Protein AF-A0A7S2Y1M1-F1 (afdb_monomer)

Radius of gyration: 18.77 Å; Cα contacts (8 Å, |Δi|>4): 263; chains: 1; bounding box: 47×34×62 Å

Mean predicted aligned error: 10.6 Å

Solvent-accessible surface area (backbone atoms only — not comparable to full-atom values): 10071 Å² total; per-residue (Å²): 140,79,82,76,74,87,80,78,76,49,44,33,47,32,39,37,34,36,53,60,85,76,86,71,90,69,83,86,76,91,88,81,91,72,89,87,72,84,77,73,76,79,65,56,39,70,57,46,34,47,76,72,72,48,76,71,36,80,57,81,76,67,94,59,103,61,65,58,65,49,76,59,93,54,36,36,40,38,42,68,35,59,33,46,47,77,94,50,70,66,72,77,62,32,30,80,76,73,31,50,64,67,54,40,16,54,36,26,33,36,22,41,38,49,48,50,21,42,47,25,69,76,61,73,40,60,66,42,55,56,29,38,53,38,46,43,78,37,77,51,54,44,89,90,69,80,59,57,70,63,20,47,38,26,25,49,53,50,35,30,73,49,52,40,79,32,27,54,58,48,113

InterPro domains:
  IPR013813 Endoribonuclease L-PSP/chorismate mutase-like [PF14588] (46-171)
  IPR013813 Endoribonuclease L-PSP/chorismate mutase-like [PTHR43760] (35-171)
  IPR013813 Endoribonuclease L-PSP/chorismate mutase-like [cd02199] (51-171)
  IPR035959 RutC-like superfamily [G3DSA:3.30.1330.40] (36-171)
  IPR035959 RutC-like superfamily [SSF55298] (44-171)

Organism: NCBI:txid94617

Secondary structure (DSSP, 8-state):
-------------EEEEEEPPPPP-PPP-----PPP--------HHHHHHHTT--PPPPPPPSSS--SEEEETTEEEEPP-----TTS------BTTTB-HHHHHHHHHHHHHHHHHHHHHHHS-GGGEEEEEEEE----B-TT---HHHHHHHHHHHHHHHHGGGG--B-

Nearest PDB structures (foldseek):
  2otm-assembly1_C  TM=9.616E-01  e=6.489E-10  Shewanella oneidensis MR-1
  9bk9-assembly1_B  TM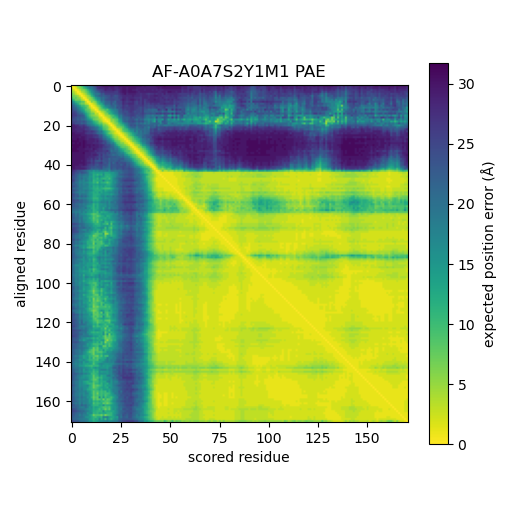=9.249E-01  e=2.425E-07  Pseudomonas aeruginosa
  9bkb-assembly1_C  TM=8.592E-01  e=9.880E-07  Acinetobacter baylyi
  9bki-assembly3_G-3  TM=8.666E-01  e=1.610E-06  Acinetobacter baylyi
  9bki-assembly3_H-4  TM=8.554E-01  e=2.966E-06  Acinetobacter baylyi

Sequence (171 aa):
PASVPLRFLILSIGFTAALAFLPQPIKKVAGRLFPSKVVRKSHNTEQRIAELGYELPPAVSPKGNYVLCTRSGNLVFTAGHIPKPADGDLMVGKIGADLTQEDGYKAAQIVALNLLSTLKAELGSLDRIKRIVKVVGFVNCVDGFAAQPAVINGASDLFVEILGERGVHAR

Foldseek 3Di:
DDDPPPQDDDFFWKWKFFFDDDDDDDDDDDDDDDDDDPPPPPDQLQVLCVVVVHDQAAADADPDPDGQWDDDDRIIIGTTFFQDANPDDGDTDADPPPDDLVRLLNRLLSRLSNNCNNVCVVPVGPSRGQATEAIDTDHRYDPPDDCVVSSNVSNQVNLCSRVPPRSDYHD

Structure (mmCIF, N/CA/C/O backbone):
data_AF-A0A7S2Y1M1-F1
#
_entry.id   AF-A0A7S2Y1M1-F1
#
loop_
_atom_site.group_PDB
_atom_site.id
_atom_site.type_symbol
_atom_site.label_atom_id
_atom_site.label_alt_id
_atom_site.label_comp_id
_atom_site.label_asym_id
_atom_site.label_entity_id
_atom_site.label_seq_id
_atom_site.pdbx_PDB_ins_code
_atom_site.Cartn_x
_atom_site.Cartn_y
_atom_site.Cartn_z
_atom_site.occupancy
_atom_site.B_iso_or_equiv
_atom_site.auth_seq_id
_atom_site.auth_comp_id
_atom_site.auth_asym_id
_atom_site.auth_atom_id
_atom_site.pdbx_PDB_model_num
ATOM 1 N N . PRO A 1 1 ? 1.498 18.446 -33.263 1.00 40.72 1 PRO A N 1
ATOM 2 C CA . PRO A 1 1 ? 2.769 18.047 -32.606 1.00 40.72 1 PRO A CA 1
ATOM 3 C C . PRO A 1 1 ? 2.870 18.697 -31.208 1.00 40.72 1 PRO A C 1
ATOM 5 O O . PRO A 1 1 ? 2.914 19.912 -31.123 1.00 40.72 1 PRO A O 1
ATOM 8 N N . ALA A 1 2 ? 2.794 18.017 -30.068 1.00 34.88 2 ALA A N 1
ATOM 9 C CA . ALA A 1 2 ? 3.067 16.629 -29.747 1.00 34.88 2 ALA A CA 1
ATOM 10 C C . ALA A 1 2 ? 1.882 16.007 -28.991 1.00 34.88 2 ALA A C 1
ATOM 12 O O . ALA A 1 2 ? 1.391 16.547 -28.003 1.00 34.88 2 ALA A O 1
ATOM 13 N N . SER A 1 3 ? 1.433 14.853 -29.474 1.00 34.34 3 SER A N 1
ATOM 14 C CA . SER A 1 3 ? 0.600 13.925 -28.724 1.00 34.34 3 SER A CA 1
ATOM 15 C C . SER A 1 3 ? 1.407 13.421 -27.529 1.00 34.34 3 SER A C 1
ATOM 17 O O . SER A 1 3 ? 2.339 12.635 -27.703 1.00 34.34 3 SER A O 1
ATOM 19 N N . VAL A 1 4 ? 1.070 13.874 -26.323 1.00 33.56 4 VAL A N 1
ATOM 20 C CA . VAL A 1 4 ? 1.501 13.204 -25.093 1.00 33.56 4 VAL A CA 1
ATOM 21 C C . VAL A 1 4 ? 0.949 11.777 -25.180 1.00 33.56 4 VAL A C 1
ATOM 23 O O . VAL A 1 4 ? -0.275 11.626 -25.235 1.00 33.56 4 VAL A O 1
ATOM 26 N N . PRO A 1 5 ? 1.781 10.721 -25.268 1.00 34.06 5 PRO A N 1
ATOM 27 C CA . PRO A 1 5 ? 1.247 9.376 -25.249 1.00 34.06 5 PRO A CA 1
ATOM 28 C C . PRO A 1 5 ? 0.637 9.175 -23.868 1.00 34.06 5 PRO A C 1
ATOM 30 O O . PRO A 1 5 ? 1.255 9.470 -22.844 1.00 34.06 5 PRO A O 1
ATOM 33 N N . LEU A 1 6 ? -0.604 8.716 -23.870 1.00 26.31 6 LEU A N 1
ATOM 34 C CA . LEU A 1 6 ? -1.419 8.430 -22.708 1.00 26.31 6 LEU A CA 1
ATOM 35 C C . LEU A 1 6 ? -0.760 7.303 -21.878 1.00 26.31 6 LEU A C 1
ATOM 37 O O . LEU A 1 6 ? -1.120 6.136 -21.977 1.00 26.31 6 LEU A O 1
ATOM 41 N N . ARG A 1 7 ? 0.266 7.644 -21.089 1.00 26.91 7 ARG A N 1
ATOM 42 C CA . ARG A 1 7 ? 0.971 6.763 -20.147 1.00 26.91 7 ARG A CA 1
ATOM 43 C C . ARG A 1 7 ? 0.151 6.662 -18.859 1.00 26.91 7 ARG A C 1
ATOM 45 O O . ARG A 1 7 ? 0.539 7.202 -17.826 1.00 26.91 7 ARG A O 1
ATOM 52 N N . PHE A 1 8 ? -1.017 6.021 -18.915 1.00 23.31 8 PHE A N 1
ATOM 53 C CA . PHE A 1 8 ? -1.785 5.754 -17.699 1.00 23.31 8 PHE A CA 1
ATOM 54 C C . PHE A 1 8 ? -1.241 4.525 -16.970 1.00 23.31 8 PHE A C 1
ATOM 56 O O . PHE A 1 8 ? -1.414 3.380 -17.375 1.00 23.31 8 PHE A O 1
ATOM 63 N N . LEU A 1 9 ? -0.578 4.828 -15.860 1.00 28.33 9 LEU A N 1
ATOM 64 C CA . LEU A 1 9 ? -0.310 3.967 -14.722 1.00 28.33 9 LEU A CA 1
ATOM 65 C C . LEU A 1 9 ? -1.634 3.594 -14.045 1.00 28.33 9 LEU A C 1
ATOM 67 O O . LEU A 1 9 ? -2.343 4.474 -13.559 1.00 28.33 9 LEU A O 1
ATOM 71 N N . ILE A 1 10 ? -1.934 2.304 -13.939 1.00 29.47 10 ILE A N 1
ATOM 72 C CA . ILE A 1 10 ? -2.860 1.809 -12.922 1.00 29.47 10 ILE A CA 1
ATOM 73 C C . ILE A 1 10 ? -2.191 0.604 -12.269 1.00 29.47 10 ILE A C 1
ATOM 75 O O . ILE A 1 10 ? -2.344 -0.519 -12.727 1.00 29.47 10 ILE A O 1
ATOM 79 N N . LEU A 1 11 ? -1.446 0.859 -11.193 1.00 33.47 11 LEU A N 1
ATOM 80 C CA . LEU A 1 11 ? -1.580 0.040 -9.995 1.00 33.47 11 LEU A CA 1
ATOM 81 C C . LEU A 1 11 ? -2.725 0.691 -9.243 1.00 33.47 11 LEU A C 1
ATOM 83 O O . LEU A 1 11 ? -2.571 1.790 -8.740 1.00 33.47 11 LEU A O 1
ATOM 87 N N . SER A 1 12 ? -3.910 0.091 -9.306 1.00 34.44 12 SER A N 1
ATOM 88 C CA . SER A 1 12 ? -5.048 0.472 -8.473 1.00 34.44 12 SER A CA 1
ATOM 89 C C . SER A 1 12 ? -5.216 -0.651 -7.483 1.00 34.44 12 SER A C 1
ATOM 91 O O . SER A 1 12 ? -5.831 -1.661 -7.816 1.00 34.44 12 SER A O 1
ATOM 93 N N . ILE A 1 13 ? -4.679 -0.487 -6.278 1.00 47.31 13 ILE A N 1
ATOM 94 C CA . ILE A 1 13 ? -5.071 -1.394 -5.214 1.00 47.31 13 ILE A CA 1
ATOM 95 C C . ILE A 1 13 ? -6.446 -0.981 -4.698 1.00 47.31 13 ILE A C 1
ATOM 97 O O . ILE A 1 13 ? -6.589 0.026 -4.012 1.00 47.31 13 ILE A O 1
ATOM 101 N N . GLY A 1 14 ? -7.469 -1.730 -5.110 1.00 37.47 14 GLY A N 1
ATOM 102 C CA . GLY A 1 14 ? -8.800 -1.670 -4.516 1.00 37.47 14 GLY A CA 1
ATOM 103 C C . GLY A 1 14 ? -8.844 -2.625 -3.330 1.00 37.47 14 GLY A C 1
ATOM 104 O O . GLY A 1 14 ? -8.426 -3.780 -3.449 1.00 37.47 14 GLY A O 1
ATOM 105 N N . PHE A 1 15 ? -9.311 -2.149 -2.183 1.00 45.22 15 PHE A N 1
ATOM 106 C CA . PHE A 1 15 ? -9.316 -2.908 -0.944 1.00 45.22 15 PHE A CA 1
ATOM 107 C C . PHE A 1 15 ? -10.711 -2.924 -0.309 1.00 45.22 15 PHE A C 1
ATOM 109 O O . PHE A 1 15 ? -11.441 -1.935 -0.340 1.00 45.22 15 PHE A O 1
ATOM 116 N N . THR A 1 16 ? -11.089 -4.075 0.258 1.00 47.44 16 THR A N 1
ATOM 117 C CA . THR A 1 16 ? -12.318 -4.250 1.047 1.00 47.44 16 THR A CA 1
ATOM 118 C C . THR A 1 16 ? -11.988 -4.566 2.513 1.00 47.44 16 THR A C 1
ATOM 120 O O . THR A 1 16 ? -11.499 -5.658 2.814 1.00 47.44 16 THR A O 1
ATOM 123 N N . ALA A 1 17 ? -12.276 -3.641 3.435 1.00 54.66 17 ALA A N 1
ATOM 124 C CA . ALA A 1 17 ? -12.002 -3.767 4.875 1.00 54.66 17 ALA A CA 1
ATOM 125 C C . ALA A 1 17 ? -13.250 -4.122 5.677 1.00 54.66 17 ALA A C 1
ATOM 127 O O . ALA A 1 17 ? -14.272 -3.466 5.515 1.00 54.66 17 ALA A O 1
ATOM 128 N N . ALA A 1 18 ? -13.163 -5.071 6.613 1.00 57.50 18 ALA A N 1
ATOM 129 C CA . ALA A 1 18 ? -14.230 -5.288 7.594 1.00 57.50 18 ALA A CA 1
ATOM 130 C C . ALA A 1 18 ? -13.991 -4.456 8.869 1.00 57.50 18 ALA A C 1
ATOM 132 O O . ALA A 1 18 ? -12.878 -4.450 9.395 1.00 57.50 18 ALA A O 1
ATOM 133 N N . LEU A 1 19 ? -15.027 -3.807 9.411 1.00 57.78 19 LEU A N 1
ATOM 134 C CA . LEU A 1 19 ? -14.937 -2.964 10.614 1.00 57.78 19 LEU A CA 1
ATOM 135 C C . LEU A 1 19 ? -15.310 -3.680 11.919 1.00 57.78 19 LEU A C 1
ATOM 137 O O . LEU A 1 19 ? -16.156 -4.579 11.947 1.00 57.78 19 LEU A O 1
ATOM 141 N N . ALA A 1 20 ? -14.712 -3.234 13.029 1.00 43.06 20 ALA A N 1
ATOM 142 C CA . ALA A 1 20 ? -15.103 -3.624 14.383 1.00 43.06 20 ALA A CA 1
ATOM 143 C C . ALA A 1 20 ? -16.352 -2.852 14.867 1.00 43.06 20 ALA A C 1
ATOM 145 O O . ALA A 1 20 ? -16.404 -1.623 14.809 1.00 43.06 20 ALA A O 1
ATOM 146 N N . PHE A 1 21 ? -17.354 -3.567 15.390 1.00 49.38 21 PHE A N 1
ATOM 147 C CA . PHE A 1 21 ? -18.544 -2.975 16.019 1.00 49.38 21 PHE A CA 1
ATOM 148 C C . PHE A 1 21 ? -18.183 -2.252 17.334 1.00 49.38 21 PHE A C 1
ATOM 150 O O . PHE A 1 21 ? -17.441 -2.786 18.164 1.00 49.38 21 PHE A O 1
ATOM 157 N N . LEU A 1 22 ? -18.761 -1.069 17.558 1.00 39.59 22 LEU A N 1
ATOM 158 C CA . LEU A 1 22 ? -19.158 -0.621 18.897 1.00 39.59 22 LEU A CA 1
ATOM 159 C C . LEU A 1 22 ? -20.648 -0.969 19.027 1.00 39.59 22 LEU A C 1
ATOM 161 O O . LEU A 1 22 ? -21.407 -0.621 18.118 1.00 39.59 22 LEU A O 1
ATOM 165 N N . PRO A 1 23 ? -21.081 -1.697 20.070 1.00 40.09 23 PRO A N 1
ATOM 166 C CA . PRO A 1 23 ? -22.482 -2.065 20.203 1.00 40.09 23 PRO A CA 1
ATOM 167 C C . PRO A 1 23 ? -23.319 -0.795 20.395 1.00 40.09 23 PRO A C 1
ATOM 169 O O . PRO A 1 23 ? -23.141 -0.069 21.368 1.00 40.09 23 PRO A O 1
ATOM 172 N N . GLN A 1 24 ? -24.228 -0.524 19.459 1.00 45.19 24 GLN A N 1
ATOM 173 C CA . GLN A 1 24 ? -25.353 0.374 19.716 1.00 45.19 24 GLN A CA 1
ATOM 174 C C . GLN A 1 24 ? -26.271 -0.308 20.745 1.00 45.19 24 GLN A C 1
ATOM 176 O O . GLN A 1 24 ? -26.409 -1.535 20.686 1.00 45.19 24 GLN A O 1
ATOM 181 N N . PRO A 1 25 ? -2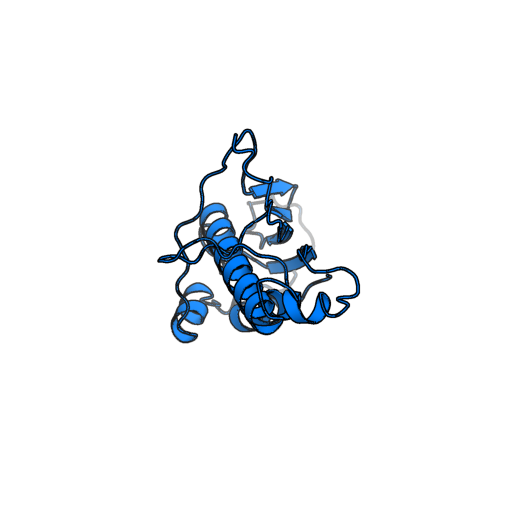6.883 0.422 21.694 1.00 36.00 25 PRO A N 1
ATOM 182 C CA . PRO A 1 25 ? -27.751 -0.183 22.694 1.00 36.00 25 PRO A CA 1
ATOM 183 C C . PRO A 1 25 ? -29.000 -0.761 22.017 1.00 36.00 25 PRO A C 1
ATOM 185 O O . PRO A 1 25 ? -29.947 -0.055 21.681 1.00 36.00 25 PRO A O 1
ATOM 188 N N . ILE A 1 26 ? -28.993 -2.075 21.813 1.00 43.19 26 ILE A N 1
ATOM 189 C CA . ILE A 1 26 ? -30.169 -2.846 21.417 1.00 43.19 26 ILE A CA 1
ATOM 190 C C . ILE A 1 26 ? -31.080 -2.913 22.647 1.00 43.19 26 ILE A C 1
ATOM 192 O O . ILE A 1 26 ? -30.646 -3.338 23.722 1.00 43.19 26 ILE A O 1
ATOM 196 N N . LYS A 1 27 ? -32.342 -2.485 22.508 1.00 40.16 27 LYS A N 1
ATOM 197 C CA . LYS A 1 27 ? -33.370 -2.701 23.537 1.00 40.16 27 LYS A CA 1
ATOM 198 C C . LYS A 1 27 ? -33.411 -4.199 23.864 1.00 40.16 27 LYS A C 1
ATOM 200 O O . LYS A 1 27 ? -33.628 -5.016 22.975 1.00 40.16 27 LYS A O 1
ATOM 205 N N . LYS A 1 28 ? -33.138 -4.537 25.130 1.00 35.72 28 LYS A N 1
ATOM 206 C CA . LYS A 1 28 ? -33.059 -5.909 25.655 1.00 35.72 28 LYS A CA 1
ATOM 207 C C . LYS A 1 28 ? -34.245 -6.756 25.179 1.00 35.72 28 LYS A C 1
ATOM 209 O O . LYS A 1 28 ? -35.377 -6.490 25.565 1.00 35.72 28 LYS A O 1
ATOM 214 N N . VAL A 1 29 ? -33.947 -7.836 24.464 1.00 40.50 29 VAL A N 1
ATOM 215 C CA . VAL A 1 29 ? -34.745 -9.066 24.510 1.00 40.50 29 VAL A CA 1
ATOM 216 C C . VAL A 1 29 ? -33.895 -10.090 25.254 1.00 40.50 29 VAL A C 1
ATOM 218 O O . VAL A 1 29 ? -32.714 -10.272 24.957 1.00 40.50 29 VAL A O 1
ATOM 221 N N . ALA A 1 30 ? -34.463 -10.653 26.316 1.00 41.38 30 ALA A N 1
ATOM 222 C CA . ALA A 1 30 ? -33.776 -11.532 27.248 1.00 41.38 30 ALA A CA 1
ATOM 223 C C . ALA A 1 30 ? -33.386 -12.868 26.590 1.00 41.38 30 ALA A C 1
ATOM 225 O O . ALA A 1 30 ? -34.207 -13.473 25.909 1.00 41.38 30 ALA A O 1
ATOM 226 N N . GLY A 1 31 ? -32.172 -13.362 26.868 1.00 33.78 31 GLY A N 1
ATOM 227 C CA . GLY A 1 31 ? -31.867 -14.793 26.742 1.00 33.78 31 GLY A CA 1
ATOM 228 C C . GLY A 1 31 ? -30.531 -15.172 26.096 1.00 33.78 31 GLY A C 1
ATOM 229 O O . GLY A 1 31 ? -30.501 -15.565 24.939 1.00 33.78 31 GLY A O 1
ATOM 230 N N . ARG A 1 32 ? -29.461 -15.137 26.903 1.00 35.19 32 ARG A N 1
ATOM 231 C CA . ARG A 1 32 ? -28.294 -16.051 27.004 1.00 35.19 32 ARG A CA 1
ATOM 232 C C . ARG A 1 32 ? -27.016 -15.263 27.260 1.00 35.19 32 ARG A C 1
ATOM 234 O O . ARG A 1 32 ? -26.582 -14.432 26.470 1.00 35.19 32 ARG A O 1
ATOM 241 N N . LEU A 1 33 ? -26.449 -15.545 28.425 1.00 35.12 33 LEU A N 1
ATOM 242 C CA . LEU A 1 33 ? -25.244 -14.948 28.965 1.00 35.12 33 LEU A CA 1
ATOM 243 C C . LEU A 1 33 ? -24.033 -15.522 28.211 1.00 35.12 33 LEU A C 1
ATOM 245 O O . LEU A 1 33 ? -23.605 -16.638 28.488 1.00 35.12 33 LEU A O 1
ATOM 249 N N . PHE A 1 34 ? -23.492 -14.780 27.245 1.00 35.28 34 PHE A N 1
ATOM 250 C CA . PHE A 1 34 ? -22.120 -15.010 26.787 1.00 35.28 34 PHE A CA 1
ATOM 251 C C . PHE A 1 34 ? -21.178 -14.257 27.732 1.00 35.28 34 PHE A C 1
ATOM 253 O O . PHE A 1 34 ? -21.401 -13.063 27.960 1.00 35.28 34 PHE A O 1
ATOM 260 N N . PRO A 1 35 ? -20.160 -14.913 28.319 1.00 37.44 35 PRO A N 1
ATOM 261 C CA . PRO A 1 35 ? -19.287 -14.256 29.271 1.00 37.44 35 PRO A CA 1
ATOM 262 C C . PRO A 1 35 ? -18.524 -13.120 28.588 1.00 37.44 35 PRO A C 1
ATOM 264 O O . PRO A 1 35 ? -17.846 -13.270 27.572 1.00 37.44 35 PRO A O 1
ATOM 267 N N . SER A 1 36 ? -18.698 -11.950 29.186 1.00 47.59 36 SER A N 1
ATOM 268 C CA . SER A 1 36 ? -18.055 -10.687 28.886 1.00 47.59 36 SER A CA 1
ATOM 269 C C . SER A 1 36 ? -16.563 -10.725 29.210 1.00 47.59 36 SER A C 1
ATOM 271 O O . SER A 1 36 ? -16.205 -10.954 30.364 1.00 47.59 36 SER A O 1
ATOM 273 N N . LYS A 1 37 ? -15.735 -10.418 28.205 1.00 37.81 37 LYS A N 1
ATOM 274 C CA . LYS A 1 37 ? -14.516 -9.578 28.236 1.00 37.81 37 LYS A CA 1
ATOM 275 C C . LYS A 1 37 ? -13.613 -9.999 27.077 1.00 37.81 37 LYS A C 1
ATOM 277 O O . LYS A 1 37 ? -12.641 -10.723 27.252 1.00 37.81 37 LYS A O 1
ATOM 282 N N . VAL A 1 38 ? -13.898 -9.485 25.880 1.00 43.75 38 VAL A N 1
ATOM 283 C CA . VAL A 1 38 ? -12.810 -9.305 24.914 1.00 43.75 38 VAL A CA 1
ATOM 284 C C . VAL A 1 38 ? -12.010 -8.125 25.442 1.00 43.75 38 VAL A C 1
ATOM 286 O O . VAL A 1 38 ? -12.390 -6.971 25.249 1.00 43.75 38 VAL A O 1
ATOM 289 N N . VAL A 1 39 ? -10.937 -8.417 26.172 1.00 39.09 39 VAL A N 1
ATOM 290 C CA . VAL A 1 39 ? -9.874 -7.441 26.393 1.00 39.09 39 VAL A CA 1
ATOM 291 C C . VAL A 1 39 ? -9.346 -7.116 25.000 1.00 39.09 39 VAL A C 1
ATOM 293 O O . VAL A 1 39 ? -8.621 -7.906 24.400 1.00 39.09 39 VAL A O 1
ATOM 296 N N . ARG A 1 40 ? -9.784 -5.991 24.423 1.00 46.94 40 ARG A N 1
ATOM 297 C CA . ARG A 1 40 ? -9.142 -5.451 23.227 1.00 46.94 40 ARG A CA 1
ATOM 298 C C . AR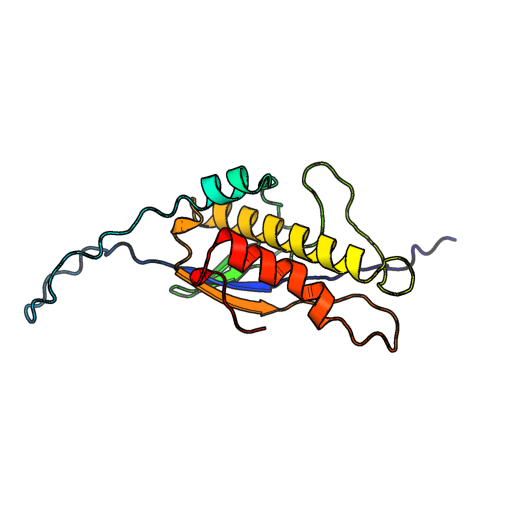G A 1 40 ? -7.734 -5.086 23.666 1.00 46.94 40 ARG A C 1
ATOM 300 O O . ARG A 1 40 ? -7.548 -4.058 24.306 1.00 46.94 40 ARG A O 1
ATOM 307 N N . LYS A 1 41 ? -6.752 -5.933 23.353 1.00 44.94 41 LYS A N 1
ATOM 308 C CA . LYS A 1 41 ? -5.363 -5.487 23.283 1.00 44.94 41 LYS A CA 1
ATOM 309 C C . LYS A 1 41 ? -5.407 -4.274 22.351 1.00 44.94 41 LYS A C 1
ATOM 311 O O . LYS A 1 41 ? -5.840 -4.426 21.204 1.00 44.94 41 LYS A O 1
ATOM 316 N N . SER A 1 42 ? -5.123 -3.077 22.863 1.00 53.19 42 SER A N 1
ATOM 317 C CA . SER A 1 42 ? -5.001 -1.902 22.009 1.00 53.19 42 SER A CA 1
ATOM 318 C C . SER A 1 42 ? -3.797 -2.176 21.126 1.00 53.19 42 SER A C 1
ATOM 320 O O . SER A 1 42 ? -2.650 -2.078 21.555 1.00 53.19 42 SER A O 1
ATOM 322 N N . HIS A 1 43 ? -4.067 -2.643 19.916 1.00 65.81 43 HIS 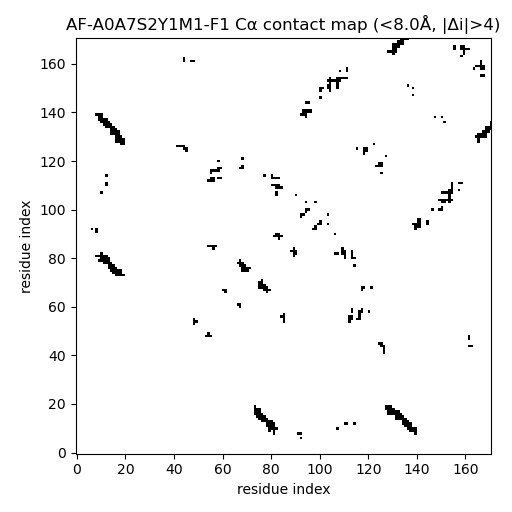A N 1
ATOM 323 C CA . HIS A 1 43 ? -3.101 -2.493 18.851 1.00 65.81 43 HIS A CA 1
ATOM 324 C C . HIS A 1 43 ? -2.974 -0.980 18.704 1.00 65.81 43 HIS A C 1
ATOM 326 O O . HIS A 1 43 ? -3.988 -0.305 18.794 1.00 65.81 43 HIS A O 1
ATOM 332 N N . ASN A 1 44 ? -1.764 -0.445 18.650 1.00 86.12 44 ASN A N 1
ATOM 333 C CA . ASN A 1 44 ? -1.570 0.939 18.248 1.00 86.12 44 ASN A CA 1
ATOM 334 C C . ASN A 1 44 ? -0.959 0.850 16.858 1.00 86.12 44 ASN A C 1
ATOM 336 O O . ASN A 1 44 ? 0.261 0.815 16.702 1.00 86.12 44 ASN A O 1
ATOM 340 N N . THR A 1 45 ? -1.823 0.632 15.865 1.00 93.25 45 THR A N 1
ATOM 341 C CA . THR A 1 45 ? -1.385 0.372 14.489 1.00 93.25 45 THR A CA 1
ATOM 342 C C . THR A 1 45 ? -0.552 1.544 13.966 1.00 93.25 45 THR A C 1
ATOM 344 O O . THR A 1 45 ? 0.479 1.345 13.336 1.00 93.25 45 THR A O 1
ATOM 347 N N . GLU A 1 46 ? -0.948 2.772 14.284 1.00 92.94 46 GLU A N 1
ATOM 348 C CA . GLU A 1 46 ? -0.232 3.993 13.936 1.00 92.94 46 GLU A CA 1
ATOM 349 C C . GLU A 1 46 ? 1.158 4.065 14.587 1.00 92.94 46 GLU A C 1
ATOM 351 O O . GLU A 1 46 ? 2.117 4.455 13.925 1.00 92.94 46 GLU A O 1
ATOM 356 N N . GLN A 1 47 ? 1.303 3.638 15.845 1.00 92.75 47 GLN A N 1
ATOM 357 C CA . GLN A 1 47 ? 2.619 3.519 16.481 1.00 92.75 47 GLN A CA 1
ATOM 358 C C . GLN A 1 47 ? 3.478 2.447 15.807 1.00 92.75 47 GLN A C 1
ATOM 360 O O . GLN A 1 47 ? 4.658 2.685 15.575 1.00 92.75 47 GLN A O 1
ATOM 365 N N . ARG A 1 48 ? 2.900 1.297 15.440 1.00 93.50 48 ARG A N 1
ATOM 366 C CA . ARG A 1 48 ? 3.632 0.244 14.720 1.00 93.50 48 ARG A CA 1
ATOM 367 C C . ARG A 1 48 ? 4.185 0.753 13.388 1.00 93.50 48 ARG A C 1
ATOM 369 O O . ARG A 1 48 ? 5.308 0.419 13.035 1.00 93.50 48 ARG A O 1
ATOM 376 N N . ILE A 1 49 ? 3.417 1.571 12.670 1.00 94.06 49 ILE A N 1
ATOM 377 C CA . ILE A 1 49 ? 3.866 2.221 11.429 1.00 94.06 49 ILE A CA 1
ATOM 378 C C . ILE A 1 49 ? 5.096 3.100 11.698 1.00 94.06 49 ILE A C 1
ATOM 380 O O . ILE A 1 49 ? 6.091 2.973 10.989 1.00 94.06 49 ILE A O 1
ATOM 384 N N . ALA A 1 50 ? 5.061 3.915 12.757 1.00 92.94 50 ALA A N 1
ATOM 385 C CA . ALA A 1 50 ? 6.188 4.763 13.142 1.00 92.94 50 ALA A CA 1
ATOM 386 C C . ALA A 1 50 ? 7.423 3.952 13.588 1.00 92.94 50 ALA A C 1
ATOM 388 O O . ALA A 1 50 ? 8.542 4.278 13.205 1.00 92.94 50 ALA A O 1
ATOM 389 N N . GLU A 1 51 ? 7.239 2.867 14.348 1.00 93.25 51 GLU A N 1
ATOM 390 C CA . GLU A 1 51 ? 8.324 1.958 14.766 1.00 93.25 51 GLU A CA 1
ATOM 391 C C . GLU A 1 51 ? 9.011 1.265 13.584 1.00 93.25 51 GLU A C 1
ATOM 393 O O . GLU A 1 51 ? 10.199 0.960 13.649 1.00 93.25 51 GLU A O 1
ATOM 398 N N . LEU A 1 52 ? 8.267 1.020 12.505 1.00 92.94 52 LEU A N 1
ATOM 399 C CA . LEU A 1 52 ? 8.790 0.483 11.249 1.00 92.94 52 LEU A CA 1
ATOM 400 C C . LEU A 1 52 ? 9.486 1.547 10.382 1.00 92.94 52 LEU A C 1
ATOM 402 O O . LEU A 1 52 ? 10.010 1.218 9.322 1.00 92.94 52 LEU A O 1
ATOM 406 N N . GLY A 1 53 ? 9.503 2.810 10.820 1.00 93.50 53 GLY A N 1
ATOM 407 C CA . GLY A 1 53 ? 10.113 3.920 10.089 1.00 93.50 53 GLY A CA 1
ATOM 408 C C . GLY A 1 53 ? 9.275 4.424 8.914 1.00 93.50 53 GLY A C 1
ATOM 409 O O . GLY A 1 53 ? 9.801 5.118 8.047 1.00 93.50 53 GLY A O 1
ATOM 410 N N . TYR A 1 54 ? 7.987 4.079 8.864 1.00 92.44 54 TYR A N 1
ATOM 411 C CA . TYR A 1 54 ? 7.071 4.596 7.856 1.00 92.44 54 TYR A CA 1
ATOM 412 C C . TYR A 1 54 ? 6.329 5.827 8.371 1.00 92.44 54 TYR A C 1
ATOM 414 O O . TYR A 1 54 ? 5.967 5.926 9.544 1.00 92.44 54 TYR A O 1
ATOM 422 N N . GLU A 1 55 ? 6.003 6.723 7.448 1.00 87.94 55 GLU A N 1
ATOM 423 C CA . GLU A 1 55 ? 5.077 7.822 7.685 1.00 87.94 55 GLU A CA 1
ATOM 424 C C . GLU A 1 55 ? 3.832 7.632 6.824 1.00 87.94 55 GLU A C 1
ATOM 426 O O . GLU A 1 55 ? 3.906 7.206 5.668 1.00 87.94 55 GLU A O 1
ATOM 431 N N . LEU A 1 56 ? 2.665 7.932 7.397 1.00 88.38 56 LEU A N 1
ATOM 432 C CA . LEU A 1 56 ? 1.426 7.939 6.632 1.00 88.38 56 LEU A CA 1
ATOM 433 C C . LEU A 1 56 ? 1.320 9.266 5.876 1.00 88.38 56 LEU A C 1
ATOM 435 O O . LEU A 1 56 ? 1.179 10.305 6.528 1.00 88.38 56 LEU A O 1
ATOM 439 N N . PRO A 1 57 ? 1.320 9.255 4.532 1.00 85.75 57 PRO A N 1
ATOM 440 C CA . PRO A 1 57 ? 1.114 10.470 3.761 1.00 85.75 57 PRO A CA 1
ATOM 441 C C . PRO A 1 57 ? -0.259 11.079 4.066 1.00 85.75 57 PRO A C 1
ATOM 443 O O . PRO A 1 57 ? -1.177 10.360 4.484 1.00 85.75 57 PRO A O 1
ATOM 446 N N . PRO A 1 58 ? -0.453 12.385 3.827 1.00 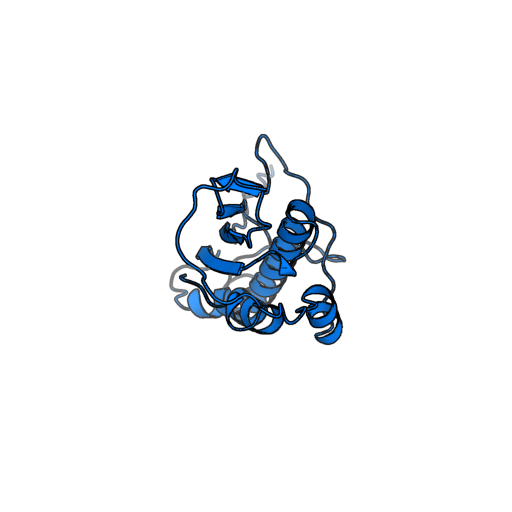83.06 58 PRO A N 1
ATOM 447 C CA . PRO A 1 58 ? -1.780 12.977 3.899 1.00 83.06 58 PRO A CA 1
ATOM 448 C C . PRO A 1 58 ? -2.732 12.242 2.948 1.00 83.06 58 PRO A C 1
ATOM 450 O O . PRO A 1 58 ? -2.361 11.874 1.831 1.00 83.06 58 PRO A O 1
ATOM 453 N N . ALA A 1 59 ? -3.968 12.013 3.398 1.00 78.56 59 ALA A N 1
ATOM 454 C CA . ALA A 1 59 ? -4.975 11.369 2.565 1.00 78.56 59 ALA A CA 1
ATOM 455 C C . ALA A 1 59 ? -5.191 12.187 1.283 1.00 78.56 59 ALA A C 1
ATOM 457 O O . ALA A 1 59 ? -5.325 13.413 1.322 1.00 78.56 59 ALA A O 1
ATOM 458 N N . VAL A 1 60 ? -5.200 11.503 0.139 1.00 77.88 60 VAL A N 1
ATOM 459 C CA . VAL A 1 60 ? -5.427 12.148 -1.157 1.00 77.88 60 VAL A CA 1
ATOM 460 C C . VAL A 1 60 ? -6.875 12.633 -1.264 1.00 77.88 60 VAL A C 1
ATOM 462 O O . VAL A 1 60 ? -7.755 12.137 -0.570 1.00 77.88 60 VAL A O 1
ATOM 465 N N . SER A 1 61 ? -7.135 13.593 -2.151 1.00 78.12 61 SER A N 1
ATOM 466 C CA . SER A 1 61 ? -8.500 13.992 -2.520 1.00 78.12 61 SER A CA 1
ATOM 467 C C . SER A 1 61 ? -8.920 13.301 -3.825 1.00 78.12 61 SER A C 1
ATOM 469 O O . SER A 1 61 ? -8.067 13.083 -4.695 1.00 78.12 61 SER A O 1
ATOM 471 N N . PRO A 1 62 ? -10.212 12.962 -4.008 1.00 82.06 62 PRO A N 1
ATOM 472 C CA . PRO A 1 62 ? -10.704 12.433 -5.277 1.00 82.06 62 PRO A CA 1
ATOM 473 C C . PRO A 1 62 ? -10.420 13.388 -6.445 1.00 82.06 62 PRO A C 1
ATOM 475 O O . PRO A 1 62 ? -10.528 14.604 -6.301 1.00 82.06 62 PRO A O 1
ATOM 478 N N . LYS A 1 63 ? -10.087 12.840 -7.620 1.00 77.81 63 LYS A N 1
ATOM 479 C CA . LYS A 1 63 ? -9.774 13.620 -8.837 1.00 77.81 63 LYS A CA 1
ATOM 480 C C . LYS A 1 63 ? -10.937 13.709 -9.834 1.00 77.81 63 LYS A C 1
ATOM 482 O O . LYS A 1 63 ? -10.737 14.088 -10.983 1.00 77.81 63 LYS A O 1
ATOM 487 N N . GLY A 1 64 ? -12.139 13.318 -9.423 1.00 80.88 64 GLY A N 1
ATOM 488 C CA . GLY A 1 64 ? -13.332 13.299 -10.265 1.00 80.88 64 GLY A CA 1
ATOM 489 C C . GLY A 1 64 ? -14.583 12.990 -9.448 1.00 80.88 64 GLY A C 1
ATOM 490 O O . GLY A 1 64 ? -14.552 13.054 -8.221 1.00 80.88 64 GLY A O 1
ATOM 491 N N . ASN A 1 65 ? -15.668 12.609 -10.125 1.00 88.44 65 ASN A N 1
ATOM 492 C CA . ASN A 1 65 ? -16.965 12.318 -9.502 1.00 88.44 65 ASN A CA 1
ATOM 493 C C . ASN A 1 65 ? -17.001 10.922 -8.855 1.00 88.44 65 ASN A C 1
ATOM 495 O O . ASN A 1 65 ? -17.792 10.062 -9.236 1.00 88.44 65 ASN A O 1
ATOM 499 N N . TYR A 1 66 ? -16.109 10.685 -7.898 1.00 86.50 66 TYR A N 1
ATOM 500 C CA . TYR A 1 66 ? -16.047 9.474 -7.087 1.00 86.50 66 TYR A CA 1
ATOM 501 C C . TYR A 1 66 ? -15.535 9.811 -5.683 1.00 86.50 66 TYR A C 1
ATOM 503 O O . TYR A 1 66 ? -14.985 10.883 -5.448 1.00 86.50 66 TYR A O 1
ATOM 511 N N . VAL A 1 67 ? -15.707 8.885 -4.742 1.00 89.06 67 VAL A N 1
ATOM 512 C CA . VAL A 1 67 ? -15.173 8.990 -3.377 1.00 89.06 67 VAL A CA 1
ATOM 513 C C . VAL A 1 67 ? -14.094 7.938 -3.158 1.00 89.06 67 VAL A C 1
ATOM 515 O O . VAL A 1 67 ? -14.078 6.905 -3.828 1.00 89.06 67 VAL A O 1
ATOM 518 N N . LEU A 1 68 ? -13.178 8.190 -2.226 1.00 89.56 68 LEU A N 1
ATOM 519 C CA . LEU A 1 68 ? -12.073 7.267 -1.955 1.00 89.56 68 LEU A CA 1
ATOM 520 C C . LEU A 1 68 ? -12.480 6.061 -1.120 1.00 89.56 68 LEU A C 1
ATOM 522 O O . LEU A 1 68 ? -11.823 5.030 -1.222 1.00 89.56 68 LEU A O 1
ATOM 526 N N . CYS A 1 69 ? -13.558 6.190 -0.349 1.00 91.00 69 CYS A N 1
ATOM 527 C CA . CYS A 1 69 ? -14.155 5.127 0.440 1.00 91.00 69 CYS A CA 1
ATOM 528 C C . CYS A 1 69 ? -15.671 5.128 0.242 1.00 91.00 69 CYS A C 1
ATOM 530 O O . CYS A 1 69 ? -16.315 6.172 0.306 1.00 91.00 69 CYS A O 1
ATOM 532 N N . THR A 1 70 ? -16.252 3.948 0.048 1.00 90.69 70 THR A N 1
ATOM 533 C CA . THR A 1 70 ? -17.694 3.722 0.212 1.00 90.69 70 THR A CA 1
ATOM 534 C C . THR A 1 70 ? -17.911 2.618 1.230 1.00 90.69 70 THR A C 1
ATOM 536 O O . THR A 1 70 ? -17.080 1.721 1.378 1.00 90.69 70 THR A O 1
ATOM 539 N N . ARG A 1 71 ? -19.030 2.668 1.950 1.00 88.56 71 ARG A N 1
ATOM 540 C CA . ARG A 1 71 ? -19.337 1.694 2.994 1.00 88.56 71 ARG A CA 1
ATOM 541 C C . ARG A 1 71 ? -20.628 0.952 2.687 1.00 88.56 71 ARG A C 1
ATOM 543 O O . ARG A 1 71 ? -21.656 1.572 2.441 1.00 88.56 71 ARG A O 1
ATOM 550 N N . SER A 1 72 ? -20.582 -0.374 2.793 1.00 88.12 72 SER A N 1
ATOM 551 C CA . SER A 1 72 ? -21.761 -1.241 2.763 1.00 88.12 72 SER A CA 1
ATOM 552 C C . SER A 1 72 ? -21.748 -2.150 3.989 1.00 88.12 72 SER A C 1
ATOM 554 O O . SER A 1 72 ? -20.906 -3.040 4.126 1.00 88.12 72 SER A O 1
ATOM 556 N N . GLY A 1 73 ? -22.636 -1.876 4.947 1.00 91.81 73 GLY A N 1
ATOM 557 C CA . GLY A 1 73 ? -22.667 -2.575 6.231 1.00 91.81 73 GLY A CA 1
ATOM 558 C C . GLY A 1 73 ? -21.361 -2.416 7.019 1.00 91.81 73 GLY A C 1
ATOM 559 O O . GLY A 1 73 ? -21.013 -1.324 7.484 1.00 91.81 73 GLY A O 1
ATOM 560 N N . ASN A 1 74 ? -20.641 -3.521 7.209 1.00 88.12 74 ASN A N 1
ATOM 561 C CA . ASN A 1 74 ? -19.337 -3.546 7.872 1.00 88.12 74 ASN A CA 1
ATOM 562 C C . ASN A 1 74 ? -18.154 -3.550 6.894 1.00 88.12 74 ASN A C 1
ATOM 564 O O . ASN A 1 74 ? -17.028 -3.639 7.375 1.00 88.12 74 ASN A O 1
ATOM 568 N N . LEU A 1 75 ? -18.395 -3.461 5.584 1.00 91.19 75 LEU A N 1
ATOM 569 C CA . LEU A 1 75 ? -17.364 -3.422 4.552 1.00 91.19 75 LEU A CA 1
ATOM 570 C C . LEU A 1 75 ? -17.083 -1.985 4.107 1.00 91.19 75 LEU A C 1
ATOM 572 O O . LEU A 1 75 ? -18.018 -1.236 3.823 1.00 91.19 75 LEU A O 1
ATOM 576 N N . VAL A 1 76 ? -15.806 -1.623 4.017 1.00 92.00 76 VAL A N 1
ATOM 577 C CA . VAL A 1 76 ? -15.320 -0.381 3.403 1.00 92.00 76 VAL A CA 1
ATOM 578 C C . VAL A 1 76 ? -14.601 -0.734 2.113 1.00 92.00 76 VAL A C 1
ATOM 580 O O . VAL A 1 76 ? -13.645 -1.502 2.150 1.00 92.00 76 VAL A O 1
ATOM 583 N N . PHE A 1 77 ? -15.057 -0.179 0.997 1.00 90.88 77 PHE A N 1
ATOM 584 C CA . PHE A 1 77 ? -14.461 -0.334 -0.323 1.00 90.88 77 PHE A CA 1
ATOM 585 C C . PHE A 1 77 ? -13.665 0.913 -0.665 1.00 90.88 77 PHE A C 1
ATOM 587 O O . PHE A 1 77 ? -14.225 2.011 -0.659 1.00 90.88 77 PHE A O 1
ATOM 594 N N . THR A 1 78 ? -12.388 0.744 -0.988 1.00 92.12 78 THR A N 1
ATOM 595 C CA . THR A 1 78 ? -11.537 1.852 -1.415 1.00 92.12 78 THR A CA 1
ATOM 596 C C . THR A 1 78 ? -11.520 1.998 -2.933 1.00 92.12 78 THR A C 1
ATOM 598 O O . THR A 1 78 ? -11.559 1.011 -3.672 1.00 92.12 78 THR A O 1
ATOM 601 N N . ALA A 1 79 ? -11.389 3.235 -3.406 1.00 90.25 79 ALA A N 1
ATOM 602 C CA . ALA A 1 79 ? -11.003 3.508 -4.784 1.00 90.25 79 ALA A CA 1
ATOM 603 C C . ALA A 1 79 ? -9.539 3.100 -5.042 1.00 90.25 79 ALA A C 1
ATOM 605 O O . ALA A 1 79 ? -8.788 2.751 -4.124 1.00 90.25 79 ALA A O 1
ATOM 606 N N . GLY A 1 80 ? -9.122 3.175 -6.305 1.00 90.00 80 GLY A N 1
ATOM 607 C CA . GLY A 1 80 ? -7.741 2.924 -6.699 1.00 90.00 80 GLY A CA 1
ATOM 608 C C . GLY A 1 80 ? -6.760 3.950 -6.141 1.00 90.00 80 GLY A C 1
ATOM 609 O O . GLY A 1 80 ? -7.035 5.149 -6.142 1.00 90.00 80 GLY A O 1
ATOM 610 N N . HIS A 1 81 ? -5.602 3.468 -5.696 1.00 91.88 81 HIS A N 1
ATOM 611 C CA . HIS A 1 81 ? -4.501 4.284 -5.184 1.00 91.88 81 HIS A CA 1
ATOM 612 C C . HIS A 1 81 ? -3.241 4.045 -6.006 1.00 91.88 81 HIS A C 1
ATOM 614 O O . HIS A 1 81 ? -2.947 2.902 -6.332 1.00 91.88 81 HIS A O 1
ATOM 620 N N . ILE A 1 82 ? -2.505 5.119 -6.293 1.00 92.31 82 ILE A N 1
ATOM 621 C CA . ILE A 1 82 ? -1.299 5.131 -7.133 1.00 92.31 82 ILE A CA 1
ATOM 622 C C . ILE A 1 82 ? -0.031 5.355 -6.284 1.00 92.31 82 ILE A C 1
ATOM 624 O O . ILE A 1 82 ? -0.139 5.928 -5.194 1.00 92.31 82 ILE A O 1
ATOM 628 N N . PRO A 1 83 ? 1.158 4.912 -6.741 1.00 93.19 83 PRO A N 1
ATOM 629 C CA . PRO A 1 83 ? 2.416 4.972 -5.987 1.00 93.19 83 PRO A CA 1
ATOM 630 C C . PRO A 1 83 ? 3.008 6.388 -5.959 1.00 93.19 83 PRO A C 1
ATOM 632 O O . PRO A 1 83 ? 4.018 6.678 -6.599 1.00 93.19 83 PRO A O 1
ATOM 635 N N . LYS A 1 84 ? 2.345 7.296 -5.241 1.00 90.44 84 LYS A N 1
ATOM 636 C CA . LYS A 1 84 ? 2.859 8.632 -4.937 1.00 90.44 84 LYS A CA 1
ATOM 637 C C . LYS A 1 84 ? 3.378 8.655 -3.492 1.00 90.44 84 LYS A C 1
ATOM 639 O O . LYS A 1 84 ? 2.542 8.533 -2.596 1.00 90.44 84 LYS A O 1
ATOM 644 N N . PRO A 1 85 ? 4.697 8.779 -3.262 1.00 88.12 85 PRO A N 1
ATOM 645 C CA . PRO A 1 85 ? 5.259 8.994 -1.928 1.00 88.12 85 PRO A CA 1
ATOM 646 C C . PRO A 1 85 ? 4.785 10.319 -1.314 1.00 88.12 85 PRO A C 1
ATOM 648 O O . PRO A 1 85 ? 4.331 11.205 -2.039 1.00 88.12 85 PRO A O 1
ATOM 651 N N . ALA A 1 86 ? 4.929 10.469 0.007 1.00 84.00 86 ALA A N 1
ATOM 652 C CA . ALA A 1 86 ? 4.592 11.708 0.716 1.00 84.00 86 ALA A CA 1
ATOM 653 C C . ALA A 1 86 ? 5.365 12.918 0.156 1.00 84.00 86 ALA A C 1
ATOM 655 O O . ALA A 1 86 ? 4.750 13.896 -0.267 1.00 84.00 86 ALA A O 1
ATOM 656 N N . ASP A 1 87 ? 6.690 12.778 0.050 1.00 82.56 87 ASP A N 1
ATOM 657 C CA . ASP A 1 87 ? 7.615 13.845 -0.361 1.00 82.56 87 ASP A CA 1
ATOM 658 C C . ASP A 1 87 ? 8.245 13.588 -1.735 1.00 82.56 87 ASP A C 1
ATOM 660 O O . ASP A 1 87 ? 9.389 13.954 -2.000 1.00 82.56 87 ASP A O 1
ATOM 664 N N . GLY A 1 88 ? 7.519 12.902 -2.619 1.00 85.06 88 GLY A N 1
ATOM 665 C CA . GLY A 1 88 ? 8.072 12.443 -3.886 1.00 85.06 88 GLY A CA 1
ATOM 666 C C . GLY A 1 88 ? 7.135 12.582 -5.071 1.00 85.06 88 GLY A C 1
ATOM 667 O O . GLY A 1 88 ? 5.917 12.773 -4.954 1.00 85.06 88 GLY A O 1
ATOM 668 N N . ASP A 1 89 ? 7.738 12.430 -6.243 1.00 88.69 89 ASP A N 1
ATOM 669 C CA . ASP A 1 89 ? 7.005 12.340 -7.490 1.00 88.69 89 ASP A CA 1
ATOM 670 C C . ASP A 1 89 ? 6.297 10.996 -7.622 1.00 88.69 89 ASP A C 1
ATOM 672 O O . ASP A 1 89 ? 6.683 9.969 -7.059 1.00 88.69 89 ASP A O 1
ATOM 676 N N . LEU A 1 90 ? 5.216 11.016 -8.397 1.00 90.25 90 LEU A N 1
ATOM 677 C CA . LEU A 1 90 ? 4.510 9.804 -8.767 1.00 90.25 90 LEU A CA 1
ATOM 678 C C . LEU A 1 90 ? 5.469 8.860 -9.505 1.00 90.25 90 LEU A C 1
ATOM 680 O O . LEU A 1 90 ? 6.034 9.237 -10.530 1.00 90.25 90 LEU A O 1
ATOM 684 N N . MET A 1 91 ? 5.587 7.616 -9.039 1.00 91.69 91 MET A N 1
ATOM 685 C CA . MET A 1 91 ? 6.337 6.593 -9.766 1.00 91.69 91 MET A CA 1
ATOM 686 C C . MET A 1 91 ? 5.565 6.195 -11.027 1.00 91.69 91 MET A C 1
ATOM 688 O O . MET A 1 91 ? 4.496 5.588 -10.943 1.00 91.69 91 MET A O 1
ATOM 692 N N . VAL A 1 92 ? 6.095 6.538 -12.202 1.00 94.00 92 VAL A N 1
ATOM 693 C CA . VAL A 1 92 ? 5.476 6.251 -13.503 1.00 94.00 92 VAL A CA 1
ATOM 694 C C . VAL A 1 92 ? 6.431 5.430 -14.355 1.00 94.00 92 VAL A C 1
ATOM 696 O O . VAL A 1 92 ? 7.585 5.800 -14.538 1.00 94.00 92 VAL A O 1
ATOM 699 N N . GLY A 1 93 ? 5.923 4.343 -14.928 1.00 91.75 93 GLY A N 1
ATOM 700 C CA . GLY A 1 93 ? 6.679 3.510 -15.852 1.00 91.75 93 GLY A CA 1
ATOM 701 C C . GLY A 1 93 ? 6.005 2.169 -16.098 1.00 91.75 93 GLY A C 1
ATOM 702 O O . GLY A 1 93 ? 4.934 1.875 -15.552 1.00 91.75 93 GLY A O 1
ATOM 703 N N . LYS A 1 94 ? 6.636 1.365 -16.947 1.00 96.12 94 LYS A N 1
ATOM 704 C CA . LYS A 1 94 ? 6.277 -0.017 -17.250 1.00 96.12 94 LYS A CA 1
ATOM 705 C C . LYS A 1 94 ? 7.366 -0.949 -16.719 1.00 96.12 94 LYS A C 1
ATOM 707 O O . LYS A 1 94 ? 8.535 -0.810 -17.074 1.00 96.12 94 LYS A O 1
ATOM 712 N N . ILE A 1 95 ? 6.988 -1.910 -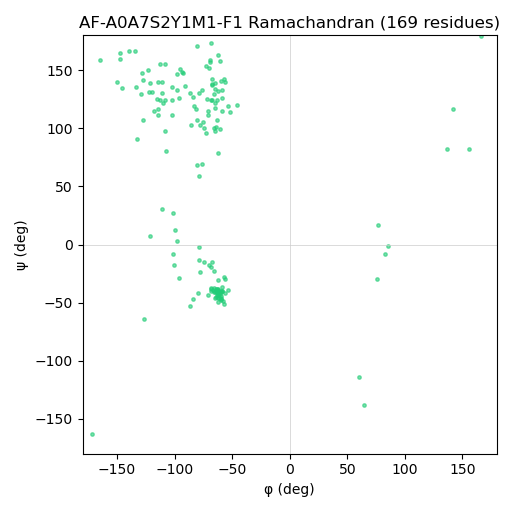15.879 1.00 95.88 95 ILE A N 1
ATOM 713 C CA . ILE A 1 95 ? 7.927 -2.892 -15.321 1.00 95.88 95 ILE A CA 1
ATOM 714 C C . ILE A 1 95 ? 8.485 -3.779 -16.435 1.00 95.88 95 ILE A C 1
ATOM 716 O O . ILE A 1 95 ? 7.728 -4.268 -17.277 1.00 95.88 95 ILE A O 1
ATOM 720 N N . GLY A 1 96 ? 9.803 -3.973 -16.429 1.00 94.06 96 GLY A N 1
ATOM 721 C CA . GLY A 1 96 ? 10.555 -4.658 -17.480 1.00 94.06 96 GLY A CA 1
ATOM 722 C C . GLY A 1 96 ? 10.962 -3.756 -18.653 1.00 94.06 96 GLY A C 1
ATOM 723 O O . GLY A 1 96 ? 11.628 -4.237 -19.562 1.00 94.06 96 GLY A O 1
ATOM 724 N N . ALA A 1 97 ? 10.587 -2.471 -18.636 1.00 95.19 97 ALA A N 1
ATOM 725 C CA . ALA A 1 97 ? 11.055 -1.464 -19.593 1.00 95.19 97 ALA A CA 1
ATOM 726 C C . ALA A 1 97 ? 11.649 -0.240 -18.880 1.00 95.19 97 ALA A C 1
ATOM 728 O O . ALA A 1 97 ? 12.839 0.022 -19.004 1.00 95.19 97 ALA A O 1
ATOM 729 N N . ASP A 1 98 ? 10.826 0.486 -18.119 1.00 94.50 98 ASP A N 1
ATOM 730 C CA . ASP A 1 98 ? 11.235 1.697 -17.395 1.00 94.50 98 ASP A CA 1
ATOM 731 C C . ASP A 1 98 ? 11.607 1.403 -15.931 1.00 94.50 98 ASP A C 1
ATOM 733 O O . ASP A 1 98 ? 12.385 2.134 -15.328 1.00 94.50 98 ASP A O 1
ATOM 737 N N . LEU A 1 99 ? 11.002 0.362 -15.346 1.00 95.81 99 LEU A N 1
ATOM 738 C CA . LEU A 1 99 ? 11.109 0.017 -13.926 1.00 95.81 99 LEU A CA 1
ATOM 739 C C . LEU A 1 99 ? 11.511 -1.446 -13.747 1.00 95.81 99 LEU A C 1
ATOM 741 O O . LEU A 1 99 ? 11.109 -2.313 -14.530 1.00 95.81 99 LEU A O 1
ATOM 745 N N . THR A 1 100 ? 12.252 -1.733 -12.682 1.00 97.38 100 THR A N 1
ATOM 746 C CA . THR A 1 100 ? 12.567 -3.108 -12.277 1.00 97.38 100 THR A CA 1
ATOM 747 C C . THR A 1 100 ? 11.404 -3.752 -11.514 1.00 97.38 100 THR A C 1
ATOM 749 O O . THR A 1 100 ? 10.421 -3.097 -11.149 1.00 97.38 100 THR A O 1
ATOM 752 N N . GLN A 1 101 ? 11.497 -5.062 -11.265 1.00 97.31 101 GLN A N 1
ATOM 753 C CA . GLN A 1 101 ? 10.545 -5.756 -10.393 1.00 97.31 101 GLN A CA 1
ATOM 754 C C . GLN A 1 101 ? 10.613 -5.201 -8.963 1.00 97.31 101 GLN A C 1
ATOM 756 O O . GLN A 1 101 ? 9.580 -5.021 -8.319 1.00 97.31 101 GLN A O 1
ATOM 761 N N . GLU A 1 102 ? 11.820 -4.903 -8.487 1.00 97.75 102 GLU A N 1
ATOM 762 C CA . GLU A 1 102 ? 12.102 -4.336 -7.171 1.00 97.75 102 GLU A CA 1
ATOM 763 C C . GLU A 1 102 ? 11.497 -2.935 -7.026 1.00 97.75 102 GLU A C 1
ATOM 765 O O . GLU A 1 102 ? 10.913 -2.615 -5.989 1.00 97.75 102 GLU A O 1
ATOM 770 N N . ASP A 1 103 ? 11.561 -2.111 -8.074 1.00 96.69 103 ASP A N 1
ATOM 771 C CA . ASP A 1 103 ? 10.876 -0.813 -8.093 1.00 96.69 103 ASP A CA 1
ATOM 772 C C . ASP A 1 103 ? 9.359 -0.987 -8.023 1.00 96.69 103 ASP A C 1
ATOM 774 O O . ASP A 1 103 ? 8.677 -0.247 -7.314 1.00 96.69 103 ASP A O 1
ATOM 778 N N . GLY A 1 104 ? 8.822 -2.004 -8.704 1.00 97.06 104 GLY A N 1
ATOM 779 C CA . GLY A 1 104 ? 7.418 -2.387 -8.595 1.00 97.06 104 GLY A CA 1
ATOM 780 C C . GLY A 1 104 ? 7.017 -2.786 -7.174 1.00 97.06 104 GLY A C 1
ATOM 781 O O . GLY A 1 104 ? 5.970 -2.356 -6.689 1.00 97.06 104 GLY A O 1
ATOM 782 N N . TYR A 1 105 ? 7.845 -3.583 -6.497 1.00 98.25 105 TYR A N 1
ATOM 783 C CA . TYR A 1 105 ? 7.623 -3.977 -5.105 1.00 98.25 105 TYR A CA 1
ATOM 784 C C . TYR A 1 105 ? 7.538 -2.743 -4.193 1.00 98.25 105 TYR A C 1
ATOM 786 O O . TYR A 1 105 ? 6.569 -2.580 -3.448 1.00 98.25 105 TYR A O 1
ATOM 794 N N . LYS A 1 106 ? 8.490 -1.811 -4.322 1.00 96.81 106 LYS A N 1
ATOM 795 C CA . LYS A 1 106 ? 8.486 -0.539 -3.576 1.00 96.81 106 LYS A CA 1
ATOM 796 C C . LYS A 1 106 ? 7.264 0.321 -3.911 1.00 96.81 106 LYS A C 1
ATOM 798 O O . LYS A 1 106 ? 6.631 0.880 -3.018 1.00 96.81 106 LYS A O 1
ATOM 803 N N . ALA A 1 107 ? 6.878 0.387 -5.185 1.00 96.25 107 ALA A N 1
ATOM 804 C CA . ALA A 1 107 ? 5.670 1.087 -5.612 1.00 96.25 107 ALA A CA 1
ATOM 805 C C . ALA A 1 107 ? 4.411 0.498 -4.947 1.00 96.25 107 ALA A C 1
ATOM 807 O O . ALA A 1 107 ? 3.540 1.243 -4.494 1.00 96.25 107 ALA A O 1
ATOM 808 N N . ALA A 1 108 ? 4.323 -0.829 -4.824 1.00 97.31 108 ALA A N 1
ATOM 809 C CA . ALA A 1 108 ? 3.223 -1.488 -4.128 1.00 97.31 108 ALA A CA 1
ATOM 810 C C . ALA A 1 108 ? 3.207 -1.180 -2.618 1.00 97.31 108 ALA A C 1
ATOM 812 O O . ALA A 1 108 ? 2.126 -0.952 -2.072 1.00 97.31 108 ALA A O 1
ATOM 813 N N . GLN A 1 109 ? 4.371 -1.085 -1.963 1.00 96.69 109 GLN A N 1
ATOM 814 C CA . GLN A 1 109 ? 4.472 -0.626 -0.567 1.00 96.69 109 GLN A CA 1
ATOM 815 C C . GLN A 1 109 ? 3.928 0.800 -0.399 1.00 96.69 109 GLN A C 1
ATOM 817 O O . GLN A 1 109 ? 3.103 1.054 0.479 1.00 96.69 109 GLN A O 1
ATOM 822 N N . ILE A 1 110 ? 4.311 1.722 -1.286 1.00 95.62 110 ILE A N 1
ATOM 823 C CA . ILE A 1 110 ? 3.817 3.109 -1.266 1.00 95.62 110 ILE A CA 1
ATOM 824 C C . ILE A 1 110 ? 2.293 3.147 -1.439 1.00 95.62 110 ILE A C 1
ATOM 826 O O . ILE A 1 110 ? 1.600 3.873 -0.726 1.00 95.62 110 ILE A O 1
ATOM 830 N N . VAL A 1 111 ? 1.739 2.338 -2.348 1.00 95.69 111 VAL A N 1
ATOM 831 C CA . VAL A 1 111 ? 0.281 2.241 -2.516 1.00 95.69 111 VAL A CA 1
ATOM 832 C C . VAL A 1 111 ? -0.406 1.710 -1.259 1.00 95.69 111 VAL A C 1
ATOM 834 O O . VAL A 1 111 ? -1.467 2.219 -0.893 1.00 95.69 111 VAL A O 1
ATOM 837 N N . ALA A 1 112 ? 0.181 0.725 -0.579 1.00 96.19 112 ALA A N 1
ATOM 838 C CA . ALA A 1 112 ? -0.348 0.220 0.683 1.00 96.19 112 ALA A CA 1
ATOM 839 C C . ALA A 1 112 ? -0.363 1.300 1.782 1.00 96.19 112 ALA A C 1
ATOM 841 O O . ALA A 1 112 ? -1.378 1.440 2.465 1.00 96.19 112 ALA A O 1
ATOM 842 N N . LEU A 1 113 ? 0.685 2.125 1.900 1.00 95.81 113 LEU A N 1
ATOM 843 C CA . LEU A 1 113 ? 0.692 3.277 2.815 1.00 95.81 113 LEU A CA 1
ATOM 844 C C . LEU A 1 113 ? -0.399 4.294 2.459 1.00 95.81 113 LEU A C 1
ATOM 846 O O . LEU A 1 113 ? -1.164 4.702 3.331 1.00 95.81 113 LEU A O 1
ATOM 850 N N . ASN A 1 114 ? -0.539 4.636 1.176 1.00 94.44 114 ASN A N 1
ATOM 851 C CA . ASN A 1 114 ? -1.576 5.555 0.698 1.00 94.44 114 ASN A CA 1
ATOM 852 C C . ASN A 1 114 ? -2.992 5.049 1.026 1.00 94.44 114 ASN A C 1
ATOM 854 O O . ASN A 1 114 ? -3.859 5.825 1.430 1.00 94.44 114 ASN A O 1
ATOM 858 N N . LEU A 1 115 ? -3.226 3.741 0.896 1.00 95.12 115 LEU A N 1
ATOM 859 C CA . LEU A 1 115 ? -4.484 3.106 1.290 1.00 95.12 115 LEU A CA 1
ATOM 860 C C . LEU A 1 115 ? -4.735 3.203 2.795 1.00 95.12 115 LEU A C 1
ATOM 862 O O . LEU A 1 115 ? -5.849 3.528 3.207 1.00 95.12 115 LEU A O 1
ATOM 866 N N . LEU A 1 116 ? -3.718 2.935 3.617 1.00 95.12 116 LEU A N 1
ATOM 867 C CA . LEU A 1 116 ? -3.825 3.066 5.069 1.00 95.12 116 LEU A CA 1
ATOM 868 C C . LEU A 1 116 ? -4.112 4.517 5.473 1.00 95.12 116 LEU A C 1
ATOM 870 O O . LEU A 1 116 ? -4.957 4.735 6.335 1.00 95.12 116 LEU A O 1
ATOM 874 N N . SER A 1 117 ? -3.520 5.514 4.815 1.00 94.81 117 SER A N 1
ATOM 875 C CA . SER A 1 117 ? -3.855 6.925 5.047 1.00 94.81 117 SER A CA 1
ATOM 876 C C . SER A 1 117 ? -5.325 7.233 4.770 1.00 94.81 117 SER A C 1
ATOM 878 O O . SER A 1 117 ? -6.004 7.832 5.606 1.00 94.81 117 SER A O 1
ATOM 880 N N . THR A 1 118 ? -5.847 6.775 3.632 1.00 93.56 118 THR A N 1
ATOM 881 C CA . THR A 1 118 ? -7.260 6.945 3.268 1.00 93.56 118 THR A CA 1
ATOM 882 C C . THR A 1 118 ? -8.191 6.241 4.259 1.00 93.56 118 THR A C 1
ATOM 884 O O . THR A 1 118 ? -9.187 6.816 4.698 1.00 93.56 118 THR A O 1
ATOM 887 N N . LEU A 1 119 ? -7.859 5.016 4.676 1.00 93.75 119 LEU A N 1
ATOM 888 C CA . LEU A 1 119 ? -8.634 4.288 5.683 1.00 93.75 119 LEU A CA 1
ATOM 889 C C . LEU A 1 119 ? -8.563 4.959 7.054 1.00 93.75 119 LEU A C 1
ATOM 891 O O . LEU A 1 119 ? -9.569 5.015 7.753 1.00 93.75 119 LEU A O 1
ATOM 895 N N . LYS A 1 120 ? -7.405 5.489 7.451 1.00 93.94 120 LYS A N 1
ATOM 896 C CA . LYS A 1 120 ? -7.268 6.246 8.697 1.00 93.94 120 LYS A CA 1
ATOM 897 C C . LYS A 1 120 ? -8.143 7.495 8.666 1.00 93.94 120 LYS A C 1
ATOM 899 O O . LYS A 1 120 ? -8.807 7.769 9.658 1.00 93.94 120 LYS A O 1
ATOM 904 N N . ALA A 1 121 ? -8.196 8.210 7.543 1.00 92.69 121 ALA A N 1
ATOM 905 C CA . ALA A 1 121 ? -9.075 9.366 7.387 1.00 92.69 121 ALA A CA 1
ATOM 906 C C . ALA A 1 121 ? -10.565 8.984 7.486 1.00 92.69 121 ALA A C 1
ATOM 908 O O . ALA A 1 121 ? -11.318 9.642 8.196 1.00 92.69 121 ALA A O 1
ATOM 909 N N . GLU A 1 122 ? -10.975 7.884 6.848 1.00 91.38 122 GLU A N 1
ATOM 910 C CA . GLU A 1 122 ? -12.359 7.383 6.888 1.00 91.38 122 GLU A CA 1
ATOM 911 C C . GLU A 1 122 ? -12.764 6.853 8.278 1.00 91.38 122 GLU A C 1
ATOM 913 O O . GLU A 1 122 ? -13.899 7.008 8.728 1.00 91.38 122 GLU A O 1
ATOM 918 N N . LEU A 1 123 ? -11.842 6.188 8.979 1.00 90.62 123 LEU A N 1
ATOM 919 C CA . LEU A 1 123 ? -12.133 5.468 10.220 1.00 90.62 123 LEU A CA 1
ATOM 920 C C . LEU A 1 123 ? -11.743 6.245 11.481 1.00 90.62 123 LEU A C 1
ATOM 922 O O . LEU A 1 123 ? -12.185 5.888 12.574 1.00 90.62 123 LEU A O 1
ATOM 926 N N . GLY A 1 124 ? -10.904 7.266 11.373 1.00 92.06 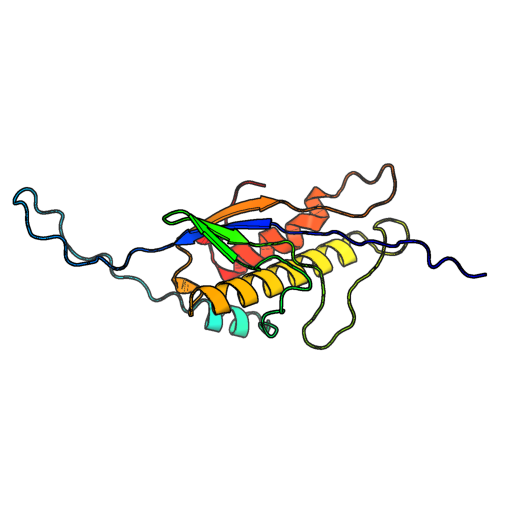124 GLY A N 1
ATOM 927 C CA . GLY A 1 124 ? -10.262 7.965 12.489 1.00 92.06 124 GLY A CA 1
ATOM 928 C C . GLY A 1 124 ? -9.107 7.188 13.136 1.00 92.06 124 GLY A C 1
ATOM 929 O O . GLY A 1 124 ? -8.175 7.803 13.642 1.00 92.06 124 GLY A O 1
ATOM 930 N N . SER A 1 125 ? -9.139 5.852 13.110 1.00 93.06 125 SER A N 1
ATOM 931 C CA . SER A 1 125 ? -8.057 4.983 13.591 1.00 93.06 125 SER A CA 1
ATOM 932 C C . SER A 1 125 ? -8.023 3.665 12.819 1.00 93.06 125 SER A C 1
ATOM 934 O O . SER A 1 125 ? -9.070 3.060 12.546 1.00 93.06 125 SER A O 1
ATOM 936 N N . LEU A 1 126 ? -6.812 3.196 12.513 1.00 93.62 126 LEU A N 1
ATOM 937 C CA . LEU A 1 126 ? -6.567 1.923 11.831 1.00 93.62 126 LEU A CA 1
ATOM 938 C C . LEU A 1 126 ? -6.877 0.701 12.705 1.00 93.62 126 LEU A C 1
ATOM 940 O O . LEU A 1 126 ? -7.145 -0.384 12.184 1.00 93.62 126 LEU A O 1
ATOM 944 N N . ASP A 1 127 ? -6.969 0.860 14.025 1.00 93.31 127 ASP A N 1
ATOM 945 C CA . ASP A 1 127 ? -7.362 -0.224 14.934 1.00 93.31 127 ASP A CA 1
ATOM 946 C C . ASP A 1 127 ? -8.820 -0.655 14.751 1.00 93.31 127 ASP A C 1
ATOM 948 O O . ASP A 1 127 ? -9.231 -1.735 15.183 1.00 93.31 127 ASP A O 1
ATOM 952 N N . ARG A 1 128 ? -9.618 0.165 14.058 1.00 92.81 128 ARG A N 1
ATOM 953 C CA . ARG A 1 128 ? -10.992 -0.180 13.678 1.00 92.81 128 ARG A CA 1
ATOM 954 C C . ARG A 1 128 ? -11.055 -1.195 12.538 1.00 92.81 128 ARG A C 1
ATOM 956 O O . ARG A 1 128 ? -12.121 -1.787 12.336 1.00 92.81 128 ARG A O 1
ATOM 963 N N . ILE A 1 129 ? -9.949 -1.423 11.825 1.00 93.44 129 ILE A N 1
ATOM 964 C CA . ILE A 1 129 ? -9.834 -2.476 10.816 1.00 93.44 129 ILE A CA 1
ATOM 965 C C . ILE A 1 129 ? -9.791 -3.824 11.535 1.00 93.44 129 ILE A C 1
ATOM 967 O O . ILE A 1 129 ? -8.851 -4.140 12.268 1.00 93.44 129 ILE A O 1
ATOM 971 N N . LYS A 1 130 ? -10.820 -4.642 11.301 1.00 92.31 130 LYS A N 1
ATOM 972 C CA . LYS A 1 130 ? -10.892 -6.013 11.809 1.00 92.31 130 LYS A CA 1
ATOM 973 C C . LYS A 1 130 ? -10.057 -6.963 10.959 1.00 92.31 130 LYS A C 1
ATOM 975 O O . LYS A 1 130 ? -9.410 -7.843 11.512 1.00 92.31 130 LYS A O 1
ATOM 980 N N . ARG A 1 131 ? -10.113 -6.814 9.632 1.00 93.38 131 ARG A N 1
ATOM 981 C CA . ARG A 1 131 ? -9.292 -7.568 8.676 1.00 93.38 131 ARG A CA 1
ATOM 982 C C . ARG A 1 131 ? -9.304 -6.944 7.288 1.00 93.38 131 ARG A C 1
ATOM 984 O O . ARG A 1 131 ? -10.280 -6.284 6.912 1.00 93.38 131 ARG A O 1
ATOM 991 N N . ILE A 1 132 ? -8.283 -7.287 6.516 1.00 94.31 132 ILE A N 1
ATOM 992 C CA . ILE A 1 132 ? -8.228 -7.130 5.073 1.00 94.31 132 ILE A CA 1
ATOM 993 C C . ILE A 1 132 ? -8.927 -8.326 4.410 1.00 94.31 132 ILE A C 1
ATOM 995 O O . ILE A 1 132 ? -8.575 -9.476 4.653 1.00 94.31 132 ILE A O 1
ATOM 999 N N . VAL A 1 133 ? -9.999 -8.083 3.644 1.00 93.69 133 VAL A N 1
ATOM 1000 C CA . VAL A 1 133 ? -10.765 -9.164 2.992 1.00 93.69 133 VAL A CA 1
ATOM 1001 C C . VAL A 1 133 ? -10.147 -9.525 1.643 1.00 93.69 133 VAL A C 1
ATOM 1003 O O . VAL A 1 133 ? -9.848 -10.693 1.398 1.00 93.69 133 VAL A O 1
ATOM 1006 N N . LYS A 1 134 ? -9.942 -8.527 0.780 1.00 94.06 134 LYS A N 1
ATOM 1007 C CA . LYS A 1 134 ? -9.447 -8.702 -0.589 1.00 94.06 134 LYS A CA 1
ATOM 1008 C C . LYS A 1 134 ? -8.574 -7.522 -0.991 1.00 94.06 134 LYS A C 1
ATOM 1010 O O . LYS A 1 134 ? -8.993 -6.384 -0.800 1.00 94.06 134 LYS A O 1
ATOM 1015 N N . VAL A 1 135 ? -7.428 -7.815 -1.593 1.00 95.00 135 VAL A N 1
ATOM 1016 C CA . VAL A 1 135 ? -6.545 -6.864 -2.278 1.00 95.00 135 VAL A CA 1
ATOM 1017 C C . VAL A 1 135 ? -6.604 -7.170 -3.769 1.00 95.00 135 VAL A C 1
ATOM 1019 O O . VAL A 1 135 ? -6.470 -8.322 -4.160 1.00 95.00 135 VAL A O 1
ATOM 1022 N N . VAL A 1 136 ? -6.816 -6.165 -4.611 1.00 95.31 136 VAL A N 1
ATOM 1023 C CA . VAL A 1 136 ? -6.774 -6.321 -6.075 1.00 95.31 136 VAL A CA 1
ATOM 1024 C C . VAL A 1 136 ? -5.655 -5.447 -6.599 1.00 95.31 136 VAL A C 1
ATOM 1026 O O . VAL A 1 136 ? -5.773 -4.247 -6.458 1.00 95.31 136 VAL A O 1
ATOM 1029 N N . GLY A 1 137 ? -4.588 -6.000 -7.175 1.00 93.75 137 GLY A N 1
ATOM 1030 C CA . GLY A 1 137 ? -3.467 -5.217 -7.712 1.00 93.75 137 GLY A CA 1
ATOM 1031 C C . GLY A 1 137 ? -3.385 -5.278 -9.237 1.00 93.75 137 GLY A C 1
ATOM 1032 O O . GLY A 1 137 ? -3.553 -6.346 -9.818 1.00 93.75 137 GLY A O 1
ATOM 1033 N N . PHE A 1 138 ? -3.082 -4.149 -9.880 1.00 95.81 138 PHE A N 1
ATOM 1034 C CA . PHE A 1 138 ? -2.890 -4.056 -11.334 1.00 95.81 138 PHE A CA 1
ATOM 1035 C C . PHE A 1 138 ? -1.446 -3.665 -11.659 1.00 95.81 138 PHE A C 1
ATOM 1037 O O . PHE A 1 138 ? -0.957 -2.664 -11.167 1.00 95.81 138 PHE A O 1
ATOM 1044 N N . VAL A 1 139 ? -0.723 -4.425 -12.473 1.00 95.00 139 VAL A N 1
ATOM 1045 C CA . VAL A 1 139 ? 0.699 -4.134 -12.726 1.00 95.00 139 VAL A CA 1
ATOM 1046 C C . VAL A 1 139 ? 0.901 -3.735 -14.180 1.00 95.00 139 VAL A C 1
ATOM 1048 O O . VAL A 1 139 ? 0.702 -4.551 -15.077 1.00 95.00 139 VAL A O 1
ATOM 1051 N N . ASN A 1 140 ? 1.342 -2.496 -14.421 1.00 96.25 140 ASN A N 1
ATOM 1052 C CA . ASN A 1 140 ? 1.775 -2.072 -15.752 1.00 96.25 140 ASN A CA 1
ATOM 1053 C C . ASN A 1 140 ? 3.154 -2.669 -16.057 1.00 96.25 140 ASN A C 1
ATOM 1055 O O . ASN A 1 140 ? 4.164 -2.216 -15.520 1.00 96.25 140 ASN A O 1
ATOM 1059 N N . CYS A 1 141 ? 3.193 -3.681 -16.915 1.00 95.88 141 CYS A N 1
ATOM 1060 C CA . CYS A 1 141 ? 4.406 -4.406 -17.277 1.00 95.88 141 CYS A CA 1
ATOM 1061 C C . CYS A 1 141 ? 4.507 -4.616 -18.794 1.00 95.88 141 CYS A C 1
ATOM 1063 O O . CYS A 1 141 ? 3.570 -4.321 -19.547 1.00 95.88 141 CYS A O 1
ATOM 1065 N N . VAL A 1 142 ? 5.693 -5.012 -19.250 1.00 96.00 142 VAL A N 1
ATOM 1066 C CA . VAL A 1 142 ? 5.924 -5.470 -20.625 1.00 96.00 142 VAL A CA 1
ATOM 1067 C C . VAL A 1 142 ? 5.246 -6.814 -20.868 1.00 96.00 142 VAL A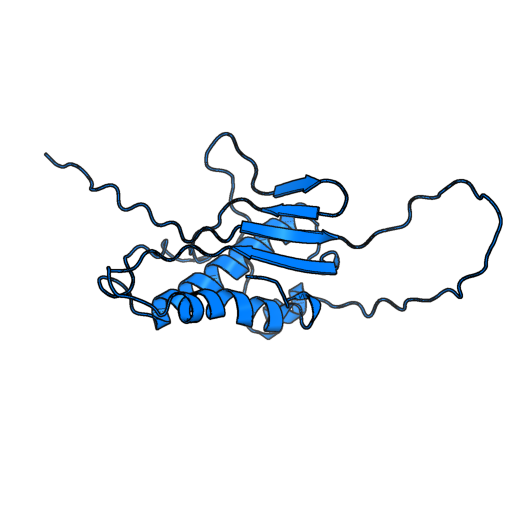 C 1
ATOM 1069 O O . VAL A 1 142 ? 5.009 -7.584 -19.934 1.00 96.00 142 VAL A O 1
ATOM 1072 N N . ASP A 1 143 ? 4.973 -7.105 -22.135 1.00 96.44 143 ASP A N 1
ATOM 1073 C CA . ASP A 1 143 ? 4.490 -8.421 -22.534 1.00 96.44 143 ASP A CA 1
ATOM 1074 C C . ASP A 1 143 ? 5.527 -9.489 -22.155 1.00 96.44 143 ASP A C 1
ATOM 1076 O O . ASP A 1 143 ? 6.736 -9.271 -22.248 1.00 96.44 143 ASP A O 1
ATOM 1080 N N . GLY A 1 144 ? 5.056 -10.640 -21.676 1.00 95.69 144 GLY A N 1
ATOM 1081 C CA . GLY A 1 144 ? 5.918 -11.728 -21.206 1.00 95.69 144 GLY A CA 1
ATOM 1082 C C . GLY A 1 144 ? 6.436 -11.579 -19.771 1.00 95.69 144 GLY A C 1
ATOM 1083 O O . GLY A 1 144 ? 6.979 -12.540 -19.228 1.00 95.69 144 GLY A O 1
ATOM 1084 N N . PHE A 1 145 ? 6.228 -10.436 -19.108 1.00 94.94 145 PHE A N 1
ATOM 1085 C CA . PHE A 1 145 ? 6.462 -10.344 -17.667 1.00 94.94 145 PHE A CA 1
ATOM 1086 C C . PHE A 1 145 ? 5.416 -11.184 -16.917 1.00 94.94 145 PHE A C 1
ATOM 1088 O O . PHE A 1 145 ? 4.217 -10.979 -17.091 1.00 94.94 145 PHE A O 1
ATOM 1095 N N . ALA A 1 146 ? 5.862 -12.119 -16.076 1.00 96.19 146 ALA A N 1
ATOM 1096 C CA . ALA A 1 146 ? 4.991 -13.055 -15.348 1.00 96.19 146 ALA A CA 1
ATOM 1097 C C . ALA A 1 146 ? 5.141 -12.975 -13.814 1.00 96.19 146 ALA A C 1
ATOM 1099 O O . ALA A 1 146 ? 4.575 -13.784 -13.080 1.00 96.19 146 ALA A O 1
ATOM 1100 N N . ALA A 1 147 ? 5.907 -12.000 -13.315 1.00 96.88 147 ALA A N 1
ATOM 1101 C CA . ALA A 1 147 ? 6.195 -11.828 -11.891 1.00 96.88 147 ALA A CA 1
ATOM 1102 C C . ALA A 1 147 ? 5.353 -10.717 -11.230 1.00 96.88 147 ALA A C 1
ATOM 1104 O O . ALA A 1 147 ? 5.739 -10.142 -10.212 1.00 96.88 147 ALA A O 1
ATOM 1105 N N . GLN A 1 148 ? 4.157 -10.429 -11.760 1.00 97.06 148 GLN A N 1
ATOM 1106 C CA . GLN A 1 148 ? 3.190 -9.523 -11.126 1.00 97.06 148 GLN A CA 1
ATOM 1107 C C . GLN A 1 148 ? 2.887 -9.917 -9.670 1.00 97.06 148 GLN A C 1
ATOM 1109 O O . GLN A 1 148 ? 2.809 -9.017 -8.833 1.00 97.06 148 GLN A O 1
ATOM 1114 N N . PRO A 1 149 ? 2.775 -11.215 -9.305 1.00 96.81 149 PRO A N 1
ATOM 1115 C CA . PRO A 1 149 ? 2.597 -11.596 -7.907 1.00 96.81 149 PRO A CA 1
ATOM 1116 C C . PRO A 1 149 ? 3.730 -11.110 -6.996 1.00 96.81 149 PRO A C 1
ATOM 1118 O O . PRO A 1 149 ? 3.445 -10.698 -5.874 1.00 96.81 149 PRO A O 1
ATOM 1121 N N . ALA A 1 150 ? 4.979 -11.110 -7.474 1.00 97.62 150 ALA A N 1
ATOM 1122 C CA . ALA A 1 150 ? 6.132 -10.636 -6.709 1.00 97.62 150 ALA A CA 1
ATOM 1123 C C . ALA A 1 150 ? 6.076 -9.118 -6.492 1.00 97.62 150 ALA A C 1
ATOM 1125 O O . ALA A 1 150 ? 6.367 -8.643 -5.403 1.00 97.62 150 ALA A O 1
ATOM 1126 N N . VAL A 1 151 ? 5.607 -8.361 -7.488 1.00 97.56 151 VAL A N 1
ATOM 1127 C CA . VAL A 1 151 ? 5.370 -6.913 -7.368 1.00 97.56 151 VAL A CA 1
ATOM 1128 C C . VAL A 1 151 ? 4.310 -6.614 -6.305 1.00 97.56 151 VAL A C 1
ATOM 1130 O O . VAL A 1 151 ? 4.541 -5.810 -5.407 1.00 97.56 151 VAL A O 1
ATOM 1133 N N . ILE A 1 152 ? 3.153 -7.288 -6.355 1.00 97.75 152 ILE A N 1
ATOM 1134 C CA . ILE A 1 152 ? 2.069 -7.034 -5.390 1.00 97.75 152 ILE A CA 1
ATOM 1135 C C . ILE A 1 152 ? 2.434 -7.499 -3.970 1.00 97.75 152 ILE A C 1
ATOM 1137 O O . ILE A 1 152 ? 1.851 -7.000 -3.005 1.00 97.75 152 ILE A O 1
ATOM 1141 N N . ASN A 1 153 ? 3.419 -8.394 -3.805 1.00 97.88 153 ASN A N 1
ATOM 1142 C CA . ASN A 1 153 ? 3.902 -8.770 -2.473 1.00 97.88 153 ASN A CA 1
ATOM 1143 C C . ASN A 1 153 ? 4.393 -7.562 -1.674 1.00 97.88 153 ASN A C 1
ATOM 1145 O O . ASN A 1 153 ? 4.187 -7.556 -0.472 1.00 97.88 153 ASN A O 1
ATOM 1149 N N . GLY A 1 154 ? 4.882 -6.493 -2.311 1.00 97.69 154 GLY A N 1
ATOM 1150 C CA . GLY A 1 154 ? 5.234 -5.268 -1.588 1.00 97.69 154 GLY A CA 1
ATOM 1151 C C . GLY A 1 154 ? 4.074 -4.698 -0.771 1.00 97.69 154 GLY A C 1
ATOM 1152 O O . GLY A 1 154 ? 4.241 -4.345 0.393 1.00 97.69 154 GLY A O 1
ATOM 1153 N N . ALA A 1 155 ? 2.861 -4.692 -1.327 1.00 97.62 155 ALA A N 1
ATOM 1154 C CA . ALA A 1 155 ? 1.676 -4.304 -0.567 1.00 97.62 155 ALA A CA 1
ATOM 1155 C C . ALA A 1 155 ? 1.298 -5.366 0.476 1.00 97.62 155 ALA A C 1
ATOM 1157 O O . ALA A 1 155 ? 0.954 -5.032 1.610 1.00 97.62 155 ALA A O 1
ATOM 1158 N N . SER A 1 156 ? 1.340 -6.647 0.094 1.00 97.75 156 SER A N 1
ATOM 1159 C CA . SER A 1 156 ? 0.902 -7.736 0.967 1.00 97.75 156 SER A CA 1
ATOM 1160 C C . SER A 1 156 ? 1.768 -7.882 2.219 1.00 97.75 156 SER A C 1
ATOM 1162 O O . SER A 1 156 ? 1.222 -7.974 3.319 1.00 97.75 156 SER A O 1
ATOM 1164 N N . ASP A 1 157 ? 3.086 -7.851 2.052 1.00 98.31 157 ASP A N 1
ATOM 1165 C CA . ASP A 1 157 ? 4.070 -7.965 3.123 1.00 98.31 157 ASP A CA 1
ATOM 1166 C C . ASP A 1 157 ? 3.914 -6.795 4.095 1.00 98.31 157 ASP A C 1
ATOM 1168 O O . ASP A 1 157 ? 3.786 -7.011 5.298 1.00 98.31 157 ASP A O 1
ATOM 1172 N N . LEU A 1 158 ? 3.777 -5.570 3.573 1.00 97.50 158 LEU A N 1
ATOM 1173 C CA . LEU A 1 158 ? 3.598 -4.379 4.398 1.00 97.50 158 LEU A CA 1
ATOM 1174 C C . LEU A 1 158 ? 2.295 -4.414 5.211 1.00 97.50 158 LEU A C 1
ATOM 1176 O O . LEU A 1 158 ? 2.276 -4.058 6.390 1.00 97.50 158 LEU A O 1
ATOM 1180 N N . PHE A 1 159 ? 1.190 -4.873 4.616 1.00 96.75 159 PHE A N 1
ATOM 1181 C CA . PHE A 1 159 ? -0.061 -5.024 5.358 1.00 96.75 159 PHE A CA 1
ATOM 1182 C C . PHE A 1 159 ? 0.064 -6.024 6.506 1.00 96.75 159 PHE A C 1
ATOM 1184 O O . PHE A 1 159 ? -0.468 -5.767 7.586 1.00 96.75 159 PHE A O 1
ATOM 1191 N N . VAL A 1 160 ? 0.746 -7.149 6.292 1.00 96.88 160 VAL A N 1
ATOM 1192 C CA . VAL A 1 160 ? 0.981 -8.148 7.343 1.00 96.88 160 VAL A CA 1
ATOM 1193 C C . VAL A 1 160 ? 1.936 -7.603 8.405 1.00 96.88 160 VAL A C 1
ATOM 1195 O O . VAL A 1 160 ? 1.688 -7.783 9.594 1.00 96.88 160 VAL A O 1
ATOM 1198 N N . GLU A 1 161 ? 2.976 -6.876 8.007 1.00 96.38 161 GLU A N 1
ATOM 1199 C CA . GLU A 1 161 ? 3.955 -6.277 8.916 1.00 96.38 161 GLU A CA 1
ATOM 1200 C C . GLU A 1 161 ? 3.330 -5.229 9.859 1.00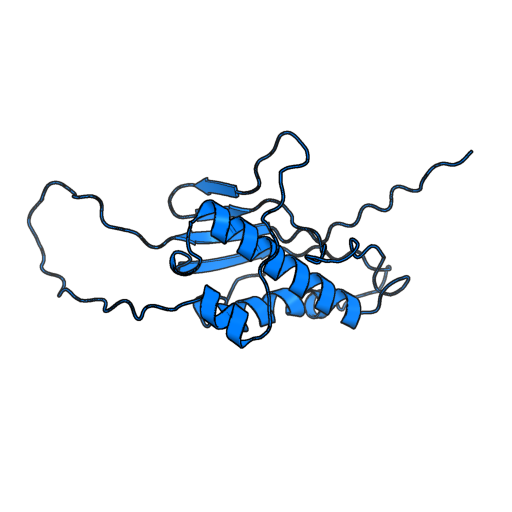 96.38 161 GLU A C 1
ATOM 1202 O O . GLU A 1 161 ? 3.666 -5.171 11.049 1.00 96.38 161 GLU A O 1
ATOM 1207 N N . ILE A 1 162 ? 2.383 -4.433 9.345 1.00 95.75 162 ILE A N 1
ATOM 1208 C CA . ILE A 1 162 ? 1.679 -3.380 10.093 1.00 95.75 162 ILE A CA 1
ATOM 1209 C C . ILE A 1 162 ? 0.493 -3.937 10.895 1.00 95.75 162 ILE A C 1
ATOM 1211 O O . ILE A 1 162 ? 0.300 -3.583 12.059 1.00 95.75 162 ILE A O 1
ATOM 1215 N N . LEU A 1 163 ? -0.346 -4.778 10.281 1.00 92.50 163 LEU A N 1
ATOM 1216 C CA . LEU A 1 163 ? -1.634 -5.195 10.855 1.00 92.50 163 LEU A CA 1
ATOM 1217 C C . LEU A 1 163 ? -1.610 -6.592 11.492 1.00 92.50 163 LEU A C 1
ATOM 1219 O O . LEU A 1 163 ? -2.599 -6.979 12.130 1.00 92.50 163 LEU A O 1
ATOM 1223 N N . GLY A 1 164 ? -0.519 -7.345 11.333 1.00 94.06 164 GLY A N 1
ATOM 1224 C CA . GLY A 1 164 ? -0.405 -8.740 11.753 1.00 94.06 164 GLY A CA 1
ATOM 1225 C C . GLY A 1 164 ? -1.371 -9.641 10.984 1.00 94.06 164 GLY A C 1
ATOM 1226 O O . GLY A 1 164 ? -1.615 -9.452 9.793 1.00 94.06 164 GLY A O 1
ATOM 1227 N N . GLU A 1 165 ? -2.009 -10.586 11.681 1.00 93.88 165 GLU A N 1
ATOM 1228 C CA . GLU A 1 165 ? -3.008 -11.497 11.092 1.00 93.88 165 GLU A CA 1
ATOM 1229 C C . GLU A 1 165 ? -4.170 -10.763 10.403 1.00 93.88 165 GLU A C 1
ATOM 1231 O O . GLU A 1 165 ? -4.730 -11.252 9.422 1.00 93.88 165 GLU A O 1
ATOM 1236 N N . ARG A 1 166 ? -4.516 -9.555 10.871 1.00 93.88 166 ARG A N 1
ATOM 1237 C CA . ARG A 1 166 ? -5.563 -8.723 10.253 1.00 93.88 166 ARG A CA 1
ATOM 1238 C C . ARG A 1 166 ? -5.170 -8.261 8.850 1.00 93.88 166 ARG A C 1
ATOM 1240 O O . ARG A 1 166 ? -6.054 -7.923 8.067 1.00 93.88 166 ARG A O 1
ATOM 1247 N N . GLY A 1 167 ? -3.875 -8.233 8.550 1.00 90.81 167 GLY A N 1
ATOM 1248 C CA . GLY A 1 167 ? -3.322 -7.885 7.250 1.00 90.81 167 GLY A CA 1
ATOM 1249 C C . GLY A 1 167 ? -3.399 -9.012 6.225 1.00 90.81 167 GLY A C 1
ATOM 1250 O O . GLY A 1 167 ? -3.227 -8.727 5.050 1.00 90.81 167 GLY A O 1
ATOM 1251 N N . VAL A 1 168 ? -3.691 -10.261 6.611 1.00 94.56 168 VAL A N 1
ATOM 1252 C CA . VAL A 1 168 ? -3.775 -11.407 5.683 1.00 94.56 168 VAL A CA 1
ATOM 1253 C C . VAL A 1 168 ? -5.079 -11.374 4.879 1.00 94.56 168 VAL A C 1
ATOM 1255 O O . VAL A 1 168 ? -6.165 -11.213 5.443 1.00 94.56 168 VAL A O 1
ATOM 1258 N N . HIS A 1 169 ? -4.987 -11.565 3.559 1.00 94.75 169 HIS A N 1
ATOM 1259 C CA . HIS A 1 169 ? -6.087 -11.310 2.625 1.00 94.75 169 HIS A CA 1
ATOM 1260 C C . HIS A 1 169 ? -6.120 -12.229 1.409 1.00 94.75 169 HIS A C 1
ATOM 1262 O O . HIS A 1 169 ? -5.105 -12.787 1.001 1.00 94.75 169 HIS A O 1
ATOM 1268 N N . ALA A 1 170 ? -7.298 -12.323 0.785 1.00 93.94 170 ALA A N 1
ATOM 1269 C CA . ALA A 1 170 ? -7.409 -12.842 -0.572 1.00 93.94 170 ALA A CA 1
ATOM 1270 C C . ALA A 1 170 ? -6.794 -11.849 -1.570 1.00 93.94 170 ALA A C 1
ATOM 1272 O O . ALA A 1 170 ? -6.832 -10.635 -1.342 1.00 93.94 170 ALA A O 1
ATOM 1273 N N . ARG A 1 171 ? -6.287 -12.353 -2.699 1.00 90.56 171 ARG A N 1
ATOM 1274 C CA . ARG A 1 171 ? -5.631 -11.545 -3.732 1.00 90.56 171 ARG A CA 1
ATOM 1275 C C . ARG A 1 171 ? -5.995 -11.988 -5.134 1.00 90.56 171 ARG A C 1
ATOM 1277 O O . ARG A 1 171 ? -6.392 -13.160 -5.274 1.00 90.56 171 ARG A O 1
#

pLDDT: mean 79.57, std 23.45, range [23.31, 98.31]